Protein AF-A0A7S3PDB0-F1 (afdb_monomer)

Radius of gyration: 19.61 Å; Cα contacts (8 Å, |Δi|>4): 220; chains: 1; bounding box: 36×36×61 Å

InterPro domains:
  IPR055890 Domain of unknown function DUF7467 [PF24269] (1-104)

Secondary structure (DSSP, 8-state):
----PPPS------EEEEE-SPPPSS-EEEEEEETTT-PEEEEESSEE-TT---EEE-TTSPPPSEEEEEEEETTEEEEEEEEE---SS---TT-EETTEE---PPP-----S-------

Mean predicted aligned error: 12.15 Å

Foldseek 3Di:
DDDLPADPQAFDEDFDKDFDADDDADKWFKWKAAPVPRHTFDKVPRIDGPPDDIDTHHPPDDDHQKMWMFIGDVPGTGMITIFGQHGPDDDDANYDGTVDHHPDDDDPPPPDDDDDPDPD

Nearest PDB structures (foldseek):
  3d33-assembly2_B  TM=6.127E-01  e=1.062E+00  Phocaeicola vulgatus ATCC 8482
  8vhk-assembly1_C  TM=4.077E-01  e=1.322E+00  Xenopus laevis
  8rw9-assembly1_F-2  TM=4.514E-01  e=3.361E+00  Bacillus anthracis

pLDDT: mean 75.32, std 15.47, range [34.0, 94.62]

Structure (mmCIF, N/CA/C/O backbone):
data_AF-A0A7S3PDB0-F1
#
_entry.id   AF-A0A7S3PDB0-F1
#
loop_
_atom_site.group_PDB
_atom_site.id
_atom_site.type_symbol
_atom_site.label_atom_id
_atom_site.label_alt_id
_atom_site.label_comp_id
_atom_site.label_asym_id
_atom_site.label_entity_id
_atom_site.label_seq_id
_atom_site.pdbx_PDB_ins_code
_atom_site.Cartn_x
_atom_site.Cartn_y
_atom_site.Cartn_z
_atom_site.occupancy
_atom_site.B_iso_or_equiv
_atom_site.auth_seq_id
_atom_site.auth_comp_id
_atom_site.auth_asym_id
_atom_site.auth_atom_id
_atom_site.pdbx_PDB_model_num
ATOM 1 N N . GLY A 1 1 ? -19.854 -21.155 26.137 1.00 34.00 1 GLY A N 1
ATOM 2 C CA . GLY A 1 1 ? -19.423 -21.662 24.815 1.00 34.00 1 GLY A CA 1
ATOM 3 C C . GLY A 1 1 ? -20.310 -21.087 23.734 1.00 34.00 1 GLY A C 1
ATOM 4 O O . GLY A 1 1 ? -21.286 -21.730 23.371 1.00 34.00 1 GLY A O 1
ATOM 5 N N . GLY A 1 2 ? -20.031 -19.853 23.313 1.00 40.12 2 GLY A N 1
ATOM 6 C CA . GLY A 1 2 ? -20.821 -19.121 22.322 1.00 40.12 2 GLY A CA 1
ATOM 7 C C . GLY A 1 2 ? -20.253 -19.286 20.915 1.00 40.12 2 GLY A C 1
ATOM 8 O O . GLY A 1 2 ? -19.038 -19.324 20.734 1.00 40.12 2 GLY A O 1
ATOM 9 N N . ASP A 1 3 ? -21.147 -19.426 19.940 1.00 40.38 3 ASP A N 1
ATOM 10 C CA . ASP A 1 3 ? -20.846 -19.598 18.521 1.00 40.38 3 ASP A CA 1
ATOM 11 C C . ASP A 1 3 ? -19.946 -18.477 17.966 1.00 40.38 3 ASP A C 1
ATOM 13 O O . ASP A 1 3 ? -20.300 -17.300 18.010 1.00 40.38 3 ASP A O 1
ATOM 17 N N . CYS A 1 4 ? -18.830 -18.848 17.328 1.00 49.47 4 CYS A N 1
ATOM 18 C CA . CYS A 1 4 ? -18.027 -17.961 16.472 1.00 49.47 4 CYS A CA 1
ATOM 19 C C . CYS A 1 4 ? -18.722 -17.705 15.118 1.00 49.47 4 CYS A C 1
ATOM 21 O O . CYS A 1 4 ? -18.121 -17.877 14.054 1.00 49.47 4 CYS A O 1
ATOM 23 N N . SER A 1 5 ? -20.011 -17.365 15.125 1.00 55.47 5 SER A N 1
ATOM 24 C CA . SER A 1 5 ? -20.718 -16.976 13.904 1.00 55.47 5 SER A CA 1
ATOM 25 C C . SER A 1 5 ? -20.146 -15.661 13.369 1.00 55.47 5 SER A C 1
ATOM 27 O O . SER A 1 5 ? -19.896 -14.741 14.145 1.00 55.47 5 SER A O 1
ATOM 29 N N . ALA A 1 6 ? -19.938 -15.572 12.049 1.00 58.19 6 ALA A N 1
ATOM 30 C CA . ALA A 1 6 ? -19.495 -14.339 11.397 1.00 58.19 6 ALA A CA 1
ATOM 31 C C . ALA A 1 6 ? -20.408 -13.174 11.803 1.00 58.19 6 ALA A C 1
ATOM 33 O O . ALA A 1 6 ? -21.636 -13.311 11.760 1.00 58.19 6 ALA A O 1
ATOM 34 N N . SER A 1 7 ? -19.821 -12.050 12.214 1.00 62.22 7 SER A N 1
ATOM 35 C CA . SER A 1 7 ? -20.615 -10.896 12.617 1.00 62.22 7 SER A CA 1
ATOM 36 C C . SER A 1 7 ? -21.367 -10.327 11.408 1.00 62.22 7 SER A C 1
ATOM 38 O O . SER A 1 7 ? -20.915 -10.391 10.263 1.00 62.22 7 SER A O 1
ATOM 40 N N . THR A 1 8 ? -22.534 -9.735 11.654 1.00 67.06 8 THR A N 1
ATOM 41 C CA . THR A 1 8 ? -23.227 -8.913 10.647 1.00 67.06 8 THR A CA 1
ATOM 42 C C . THR A 1 8 ? -22.726 -7.465 10.656 1.00 67.06 8 THR A C 1
ATOM 44 O O . THR A 1 8 ? -23.306 -6.607 9.990 1.00 67.06 8 THR A O 1
ATOM 47 N N . ASN A 1 9 ? -21.688 -7.179 11.448 1.00 62.03 9 ASN A N 1
ATOM 48 C CA . ASN A 1 9 ? -21.106 -5.863 11.656 1.00 62.03 9 ASN A CA 1
ATOM 49 C C . ASN A 1 9 ? -20.072 -5.599 10.556 1.00 62.03 9 ASN A C 1
ATOM 51 O O . ASN A 1 9 ? -18.873 -5.801 10.725 1.00 62.03 9 ASN A O 1
ATOM 55 N N . ASN A 1 10 ? -20.567 -5.239 9.372 1.00 65.38 10 ASN A N 1
ATOM 56 C CA . ASN A 1 10 ? -19.719 -5.022 8.209 1.00 65.38 10 ASN A CA 1
ATOM 57 C C . ASN A 1 10 ? -18.857 -3.766 8.404 1.00 65.38 10 ASN A C 1
ATOM 59 O O . ASN A 1 10 ? -19.382 -2.657 8.439 1.00 65.38 10 ASN A O 1
ATOM 63 N N . GLN A 1 11 ? -17.542 -3.950 8.494 1.00 61.50 11 GLN A N 1
ATOM 64 C CA . GLN A 1 11 ? -16.578 -2.885 8.781 1.00 61.50 11 GLN A CA 1
ATOM 65 C C . GLN A 1 11 ? -16.040 -2.174 7.530 1.00 61.50 11 GLN A C 1
ATOM 67 O O . GLN A 1 11 ? -15.034 -1.481 7.612 1.00 61.50 11 GLN A O 1
ATOM 72 N N . GLY A 1 12 ? -16.667 -2.361 6.364 1.00 56.88 12 GLY A N 1
ATOM 73 C CA . GLY A 1 12 ? -16.123 -1.850 5.107 1.00 56.88 12 GLY A CA 1
ATOM 74 C C . GLY A 1 12 ? -14.855 -2.617 4.734 1.00 56.88 12 GLY A C 1
ATOM 75 O O . GLY A 1 12 ? -13.732 -2.173 4.939 1.00 56.88 12 GLY A O 1
ATOM 76 N N . SER A 1 13 ? -15.020 -3.823 4.199 1.00 58.44 13 SER A N 1
ATOM 77 C CA . SER A 1 13 ? -13.890 -4.594 3.694 1.00 58.44 13 SER A CA 1
ATOM 78 C C . SER A 1 13 ? -13.588 -4.178 2.262 1.00 58.44 13 SER A C 1
ATOM 80 O O . SER A 1 13 ? -14.352 -4.534 1.366 1.00 58.44 13 SER A O 1
ATOM 82 N N . GLU A 1 14 ? -12.459 -3.521 2.012 1.00 67.88 14 GLU A N 1
ATOM 83 C CA . GLU A 1 14 ? -11.814 -3.706 0.715 1.00 67.88 14 GLU A CA 1
ATOM 84 C C . GLU A 1 14 ? -10.339 -3.308 0.738 1.00 67.88 14 GLU A C 1
ATOM 86 O O . GLU A 1 14 ? -9.972 -2.132 0.720 1.00 67.88 14 GLU A O 1
ATOM 91 N N . ALA A 1 15 ? -9.477 -4.324 0.704 1.00 66.38 15 ALA A N 1
ATOM 92 C CA . ALA A 1 15 ? -8.250 -4.179 -0.051 1.00 66.38 15 ALA A CA 1
ATOM 93 C C . ALA A 1 15 ? -8.625 -4.350 -1.534 1.00 66.38 15 ALA A C 1
ATOM 95 O O . ALA A 1 15 ? -8.792 -5.481 -1.991 1.00 66.38 15 ALA A O 1
ATOM 96 N N . THR A 1 16 ? -8.829 -3.258 -2.275 1.00 76.38 16 THR A N 1
ATOM 97 C CA . THR A 1 16 ? -9.036 -3.368 -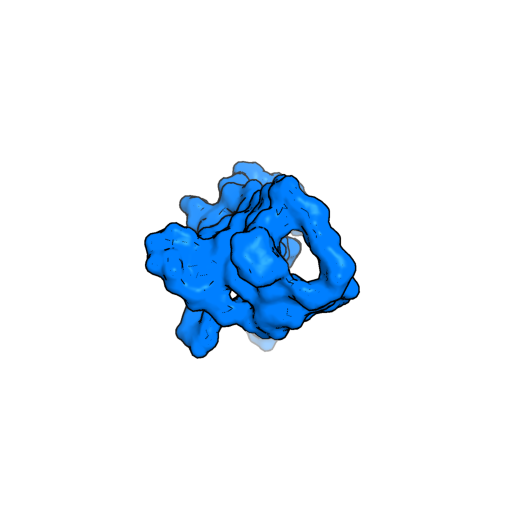3.730 1.00 76.38 16 THR A CA 1
ATOM 98 C C . THR A 1 16 ? -7.702 -3.420 -4.428 1.00 76.38 16 THR A C 1
ATOM 100 O O . THR A 1 16 ? -6.783 -2.679 -4.089 1.00 76.38 16 THR A O 1
ATOM 103 N N . CYS A 1 17 ? -7.612 -4.268 -5.443 1.00 80.31 17 CYS A N 1
ATOM 104 C CA . CYS A 1 17 ? -6.479 -4.300 -6.341 1.00 80.31 17 CYS A CA 1
ATOM 105 C C . CYS A 1 17 ? -6.975 -4.050 -7.762 1.00 80.31 17 CYS A C 1
ATOM 107 O O . CYS A 1 17 ? -7.856 -4.754 -8.253 1.00 80.31 17 CYS A O 1
ATOM 109 N N . SER A 1 18 ? -6.429 -3.023 -8.403 1.00 84.06 18 SER A N 1
ATOM 110 C CA . SER A 1 18 ? -6.680 -2.712 -9.802 1.00 84.06 18 SER A CA 1
ATOM 111 C C . SER A 1 18 ? -5.392 -2.910 -10.584 1.00 84.06 18 SER A C 1
ATOM 113 O O . SER A 1 18 ? -4.449 -2.120 -10.467 1.00 84.06 18 SER A O 1
ATOM 115 N N . ASP A 1 19 ? -5.388 -3.944 -11.416 1.00 82.00 19 ASP A N 1
ATOM 116 C CA . ASP A 1 19 ? -4.329 -4.188 -12.386 1.00 82.00 19 ASP A CA 1
ATOM 117 C C . ASP A 1 19 ? -4.511 -3.268 -13.595 1.00 82.00 19 ASP A C 1
ATOM 119 O O . ASP A 1 19 ? -5.613 -3.115 -14.125 1.00 82.00 19 ASP A O 1
ATOM 123 N N . GLY A 1 20 ? -3.425 -2.630 -14.025 1.00 73.56 20 GLY A N 1
ATOM 124 C CA . GLY A 1 20 ? -3.393 -1.807 -15.230 1.00 73.56 20 GLY A CA 1
ATOM 125 C C . GLY A 1 20 ? -2.716 -2.531 -16.390 1.00 73.56 20 GLY A C 1
ATOM 126 O O . GLY A 1 20 ? -3.344 -2.863 -17.392 1.00 73.56 20 GLY A O 1
ATOM 127 N N . ILE A 1 21 ? -1.406 -2.748 -16.260 1.00 79.94 21 ILE A N 1
ATOM 128 C CA . ILE A 1 21 ? -0.526 -3.314 -17.294 1.00 79.94 21 ILE A CA 1
ATOM 129 C C . ILE A 1 21 ? 0.338 -4.389 -16.627 1.00 79.94 21 ILE A C 1
ATOM 131 O O . ILE A 1 21 ? 0.761 -4.166 -15.490 1.00 79.94 21 ILE A O 1
ATOM 135 N N . PRO A 1 22 ? 0.662 -5.509 -17.307 1.00 80.38 22 PRO A N 1
ATOM 136 C CA . PRO A 1 22 ? 1.535 -6.538 -16.752 1.00 80.38 22 PRO A CA 1
ATOM 137 C C . PRO A 1 22 ? 2.808 -5.958 -16.131 1.00 80.38 22 PRO A C 1
ATOM 139 O O . PRO A 1 22 ? 3.440 -5.072 -16.714 1.00 80.38 22 PRO A O 1
ATOM 142 N N . ILE A 1 23 ? 3.157 -6.449 -14.943 1.00 77.75 23 ILE A N 1
ATOM 143 C CA . ILE A 1 23 ? 4.398 -6.091 -14.256 1.00 77.75 23 ILE A CA 1
ATOM 144 C C . ILE A 1 23 ? 5.567 -6.673 -15.072 1.00 77.75 23 ILE A C 1
ATOM 146 O O . ILE A 1 23 ? 5.531 -7.864 -15.387 1.00 77.75 23 ILE A O 1
ATOM 150 N N . PRO A 1 24 ? 6.562 -5.860 -15.472 1.00 78.31 24 PRO A N 1
ATOM 151 C CA . PRO A 1 24 ? 7.713 -6.342 -16.223 1.00 78.31 24 PRO A CA 1
ATOM 152 C C . PRO A 1 24 ? 8.595 -7.240 -15.353 1.00 78.31 24 PRO A C 1
ATOM 154 O O . PRO A 1 24 ? 8.620 -7.099 -14.131 1.00 78.31 24 PRO A O 1
ATOM 157 N N . ASP A 1 25 ? 9.373 -8.111 -15.991 1.00 78.56 25 ASP A N 1
ATOM 158 C CA . ASP A 1 25 ? 10.414 -8.864 -15.297 1.00 78.56 25 ASP A CA 1
ATOM 159 C C . ASP A 1 25 ? 11.469 -7.892 -14.740 1.00 78.56 25 ASP A C 1
ATOM 161 O O . ASP A 1 25 ? 12.056 -7.102 -15.487 1.00 78.56 25 ASP A O 1
ATOM 165 N N . GLY A 1 26 ? 11.711 -7.946 -13.429 1.00 83.25 26 GLY A N 1
ATOM 166 C CA . GLY A 1 26 ? 12.707 -7.125 -12.739 1.00 83.25 26 GLY A CA 1
ATOM 167 C C . GLY A 1 26 ? 12.160 -6.387 -11.519 1.00 83.25 26 GLY A C 1
ATOM 168 O O . GLY A 1 26 ? 11.107 -6.724 -10.978 1.00 83.25 26 GLY A O 1
ATOM 169 N N . GLU A 1 27 ? 12.916 -5.384 -11.079 1.00 90.25 27 GLU A N 1
ATOM 170 C CA . GLU A 1 27 ? 12.581 -4.574 -9.912 1.00 90.25 27 GLU A CA 1
ATOM 171 C C . GLU A 1 27 ? 11.500 -3.532 -10.229 1.00 90.25 27 GLU A C 1
ATOM 173 O O . GLU A 1 27 ? 11.544 -2.823 -11.240 1.00 90.25 27 GLU A O 1
ATOM 178 N N . VAL A 1 28 ? 10.552 -3.396 -9.307 1.00 91.81 28 VAL A N 1
ATOM 179 C CA . VAL A 1 28 ? 9.515 -2.364 -9.311 1.00 91.81 28 VAL A CA 1
ATOM 180 C C . VAL A 1 28 ? 9.562 -1.561 -8.025 1.00 91.81 28 VAL A C 1
ATOM 182 O O . VAL A 1 28 ? 9.948 -2.054 -6.969 1.00 91.81 28 VAL A O 1
ATOM 185 N N . THR A 1 29 ? 9.144 -0.304 -8.106 1.00 94.62 29 THR A N 1
ATOM 186 C CA . THR A 1 29 ? 9.027 0.573 -6.945 1.00 94.62 29 THR A CA 1
ATOM 187 C C . THR A 1 29 ? 7.611 0.516 -6.391 1.00 94.62 29 THR A C 1
ATOM 189 O O . THR A 1 29 ? 6.645 0.708 -7.133 1.00 94.62 29 THR A O 1
ATOM 192 N N . VAL A 1 30 ? 7.496 0.324 -5.082 1.00 93.94 30 VAL A N 1
ATOM 193 C CA . VAL A 1 30 ? 6.255 0.464 -4.326 1.00 93.94 30 VAL A CA 1
ATOM 194 C C . VAL A 1 30 ? 6.213 1.851 -3.700 1.00 93.94 30 VAL A C 1
ATOM 196 O O . VAL A 1 30 ? 7.178 2.314 -3.097 1.00 93.94 30 VAL A O 1
ATOM 199 N N . MET A 1 31 ? 5.082 2.532 -3.848 1.00 94.19 31 MET A N 1
ATOM 200 C CA . MET A 1 31 ? 4.840 3.826 -3.222 1.00 94.19 31 MET A CA 1
ATOM 201 C C . MET A 1 31 ? 3.437 3.846 -2.635 1.00 94.19 31 MET A C 1
ATOM 203 O O . MET A 1 31 ? 2.464 3.728 -3.378 1.00 94.19 31 MET A O 1
ATOM 207 N N . CYS A 1 32 ? 3.345 4.010 -1.319 1.00 93.56 32 CYS A N 1
ATOM 208 C CA . CYS A 1 32 ? 2.083 4.114 -0.599 1.00 93.56 32 CYS A CA 1
ATOM 209 C C . CYS A 1 32 ? 1.873 5.538 -0.091 1.00 93.56 32 CYS A C 1
ATOM 211 O O . CYS A 1 32 ? 2.828 6.205 0.306 1.00 93.56 32 CYS A O 1
ATOM 213 N N . LEU A 1 33 ? 0.629 6.003 -0.098 1.00 93.62 33 LEU A N 1
ATOM 214 C CA . LEU A 1 33 ? 0.246 7.314 0.413 1.00 93.62 33 LEU A CA 1
ATOM 215 C C . LEU A 1 33 ? -1.078 7.244 1.170 1.00 93.62 33 LEU A C 1
ATOM 217 O O . LEU A 1 33 ? -1.931 6.400 0.886 1.00 93.62 33 LEU A O 1
ATOM 221 N N . ASP A 1 34 ? -1.240 8.147 2.130 1.00 91.19 34 ASP A N 1
ATOM 222 C CA . ASP A 1 34 ? -2.525 8.410 2.769 1.00 91.19 34 ASP A CA 1
ATOM 223 C C . ASP A 1 34 ? -3.462 9.078 1.759 1.00 91.19 34 ASP A C 1
ATOM 225 O O . ASP A 1 34 ? -3.153 10.142 1.224 1.00 91.19 34 ASP A O 1
ATOM 229 N N . THR A 1 35 ? -4.618 8.475 1.500 1.00 88.69 35 THR A N 1
ATOM 230 C CA . THR A 1 35 ? -5.588 9.025 0.542 1.00 88.69 35 THR A CA 1
ATOM 231 C C . THR A 1 35 ? -6.185 10.364 0.980 1.00 88.69 35 THR A C 1
ATOM 233 O O . THR A 1 35 ? -6.598 11.139 0.119 1.00 88.69 35 THR A O 1
ATOM 236 N N . ALA A 1 36 ? -6.216 10.663 2.285 1.00 86.88 36 ALA A N 1
ATOM 237 C CA . ALA A 1 36 ? -6.772 11.909 2.805 1.00 86.88 36 ALA A CA 1
ATOM 238 C C . ALA A 1 36 ? -5.777 13.073 2.705 1.00 86.88 36 ALA A C 1
ATOM 240 O O . ALA A 1 36 ? -6.123 14.145 2.208 1.00 86.88 36 ALA A O 1
ATOM 241 N N . SER A 1 37 ? -4.542 12.874 3.177 1.00 88.31 37 SER A N 1
ATOM 242 C CA . SER A 1 37 ? -3.515 13.927 3.198 1.00 88.31 37 SER A CA 1
ATOM 243 C C . SER A 1 37 ? -2.601 13.953 1.970 1.00 88.31 37 SER A C 1
ATOM 245 O O . SER A 1 37 ? -1.885 14.934 1.771 1.00 88.31 37 SER A O 1
ATOM 247 N N . LEU A 1 38 ? -2.616 12.901 1.145 1.00 89.25 38 LEU A N 1
ATOM 248 C CA . LEU A 1 38 ? -1.694 12.680 0.023 1.00 89.25 38 LEU A CA 1
ATOM 249 C C . LEU A 1 38 ? -0.211 12.656 0.430 1.00 89.25 38 LEU A C 1
ATOM 251 O O . LEU A 1 38 ? 0.675 12.894 -0.392 1.00 89.25 38 LEU A O 1
ATOM 255 N N . VAL A 1 39 ? 0.066 12.363 1.702 1.00 90.25 39 VAL A N 1
ATOM 256 C CA . VAL A 1 39 ? 1.423 12.227 2.236 1.00 90.25 39 VAL A CA 1
ATOM 257 C C . VAL A 1 39 ? 1.909 10.794 2.040 1.00 90.25 39 VAL A C 1
ATOM 259 O O . VAL A 1 39 ? 1.167 9.837 2.268 1.00 90.25 39 VAL A O 1
ATOM 262 N N . ASN A 1 40 ? 3.169 10.646 1.626 1.00 90.94 40 ASN A N 1
ATOM 263 C CA . ASN A 1 40 ? 3.798 9.338 1.463 1.00 90.94 40 ASN A CA 1
ATOM 264 C C . ASN A 1 40 ? 3.916 8.610 2.806 1.00 90.94 40 ASN A C 1
ATOM 266 O O . ASN A 1 40 ? 4.356 9.184 3.801 1.00 90.94 40 ASN A O 1
ATOM 270 N N . ILE A 1 41 ? 3.592 7.323 2.782 1.00 91.94 41 ILE A N 1
ATOM 271 C CA . ILE A 1 41 ? 3.795 6.382 3.879 1.00 91.94 41 ILE A CA 1
ATOM 272 C C . ILE A 1 41 ? 5.069 5.595 3.584 1.00 91.94 41 ILE A C 1
ATOM 274 O O . ILE A 1 41 ? 5.366 5.272 2.429 1.00 91.94 41 ILE A O 1
ATOM 278 N N . GLU A 1 42 ? 5.843 5.302 4.622 1.00 92.25 42 GLU A N 1
ATOM 279 C CA . GLU A 1 42 ? 7.099 4.585 4.457 1.00 92.25 42 GLU A CA 1
ATOM 280 C C . GLU A 1 42 ? 6.839 3.155 3.973 1.00 92.25 42 GLU A C 1
ATOM 282 O O . GLU A 1 42 ? 5.941 2.459 4.451 1.00 92.25 42 GLU A O 1
ATOM 287 N N . THR A 1 43 ? 7.645 2.722 3.005 1.00 92.75 43 THR A N 1
ATOM 288 C CA . THR A 1 43 ? 7.629 1.362 2.461 1.00 92.75 43 THR A CA 1
ATOM 289 C C . THR A 1 43 ? 9.035 0.792 2.518 1.00 92.75 43 THR A C 1
ATOM 291 O O . THR A 1 43 ? 9.979 1.426 2.044 1.00 92.75 43 THR A O 1
ATOM 294 N N . THR A 1 44 ? 9.191 -0.384 3.130 1.00 92.69 44 THR A N 1
ATOM 295 C CA . THR A 1 44 ? 10.504 -1.017 3.314 1.00 92.69 44 THR A CA 1
ATOM 296 C C . THR A 1 44 ? 10.466 -2.508 2.955 1.00 92.69 44 THR A C 1
ATOM 298 O O . THR A 1 44 ? 9.746 -3.257 3.617 1.00 92.69 44 THR A O 1
ATOM 301 N N . PRO A 1 45 ? 11.261 -2.961 1.967 1.00 93.62 45 PRO A N 1
ATOM 302 C CA . PRO A 1 45 ? 11.955 -2.138 0.972 1.00 93.62 45 PRO A CA 1
ATOM 303 C C . PRO A 1 45 ? 10.957 -1.444 0.024 1.00 93.62 45 PRO A C 1
ATOM 305 O O . PRO A 1 45 ? 9.880 -1.965 -0.251 1.00 93.62 45 PRO A O 1
ATOM 308 N N . SER A 1 46 ? 11.312 -0.264 -0.490 1.00 93.38 46 SER A N 1
ATOM 309 C CA . SER A 1 46 ? 10.495 0.460 -1.480 1.00 93.38 46 SER A C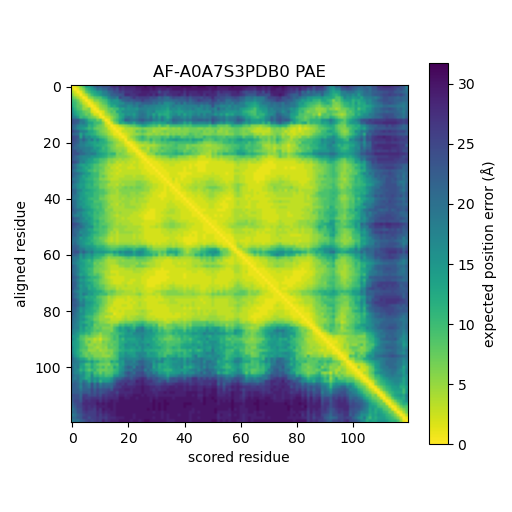A 1
ATOM 310 C C . SER A 1 46 ? 10.712 -0.027 -2.914 1.00 93.38 46 SER A C 1
ATOM 312 O O . SER A 1 46 ? 9.972 0.364 -3.813 1.00 93.38 46 SER A O 1
ATOM 314 N N . THR A 1 47 ? 11.697 -0.897 -3.133 1.00 94.25 47 THR A N 1
ATOM 315 C CA . THR A 1 47 ? 11.942 -1.589 -4.400 1.00 94.25 47 THR A CA 1
ATOM 316 C C . THR A 1 47 ? 11.878 -3.088 -4.150 1.00 94.25 47 THR A C 1
ATOM 318 O O . THR A 1 47 ? 12.528 -3.580 -3.230 1.00 94.25 47 THR A O 1
ATOM 321 N N . VAL A 1 48 ? 11.083 -3.793 -4.948 1.00 91.62 48 VAL A N 1
ATOM 322 C CA . VAL A 1 48 ? 10.807 -5.227 -4.801 1.00 91.62 48 VAL A CA 1
ATOM 323 C C . VAL A 1 48 ? 10.833 -5.920 -6.155 1.00 91.62 48 VAL A C 1
ATOM 325 O O . VAL A 1 48 ? 10.533 -5.309 -7.180 1.00 91.62 48 VAL A O 1
ATOM 328 N N . SER A 1 49 ? 11.161 -7.204 -6.153 1.00 89.31 49 SER A N 1
ATOM 329 C CA . SER A 1 49 ? 11.015 -8.115 -7.285 1.00 89.31 49 SER A CA 1
ATOM 330 C C . SER A 1 49 ? 9.872 -9.103 -7.051 1.00 89.31 49 SER A C 1
ATOM 332 O O . SER A 1 49 ? 9.262 -9.168 -5.982 1.00 89.31 49 SER A O 1
ATOM 334 N N . GLN A 1 50 ? 9.561 -9.902 -8.070 1.00 84.31 50 GLN A N 1
ATOM 335 C CA . GLN A 1 50 ? 8.580 -10.973 -7.936 1.00 84.31 50 GLN A CA 1
ATOM 336 C C . GLN A 1 50 ? 8.967 -11.937 -6.800 1.00 84.31 50 GLN A C 1
ATOM 338 O O . GLN A 1 50 ? 10.054 -12.507 -6.803 1.00 84.31 50 GLN A O 1
ATOM 343 N N . GLY A 1 51 ? 8.043 -12.148 -5.859 1.00 84.38 51 GLY A N 1
ATOM 344 C CA . GLY A 1 51 ? 8.236 -13.022 -4.697 1.00 84.38 51 GLY A CA 1
ATOM 345 C C . GLY A 1 51 ? 8.773 -12.318 -3.449 1.00 84.38 51 GLY A C 1
ATOM 346 O O . GLY A 1 51 ? 8.727 -12.911 -2.371 1.00 84.38 51 GLY A O 1
ATOM 347 N N . ASP A 1 52 ? 9.212 -11.064 -3.566 1.00 87.38 52 ASP A N 1
ATOM 348 C CA . ASP A 1 52 ? 9.629 -10.270 -2.414 1.00 87.38 52 ASP A CA 1
ATOM 349 C C . ASP A 1 52 ? 8.427 -9.801 -1.584 1.00 87.38 52 ASP A C 1
ATOM 351 O O . ASP A 1 52 ? 7.281 -9.752 -2.038 1.00 87.38 52 ASP A O 1
ATOM 355 N N . GLN A 1 53 ? 8.716 -9.419 -0.342 1.00 88.50 53 GLN A N 1
ATOM 356 C CA . GLN A 1 53 ? 7.764 -8.807 0.576 1.00 88.50 53 GLN A CA 1
ATOM 357 C C . GLN A 1 53 ? 8.210 -7.381 0.896 1.00 88.50 53 GLN A C 1
ATOM 359 O O . GLN A 1 53 ? 9.405 -7.110 1.012 1.00 88.50 53 GLN A O 1
ATOM 364 N N . PHE A 1 54 ? 7.246 -6.484 1.089 1.00 89.38 54 PHE A N 1
ATOM 365 C CA . PHE A 1 54 ? 7.481 -5.141 1.610 1.00 89.38 54 PHE A CA 1
ATOM 366 C C . PHE A 1 54 ? 6.535 -4.848 2.767 1.00 89.38 54 PHE A C 1
ATOM 368 O O . PHE A 1 54 ? 5.438 -5.399 2.858 1.00 89.38 54 PHE A O 1
ATOM 375 N N . VAL A 1 55 ? 6.971 -3.956 3.648 1.00 89.12 55 VAL A N 1
ATOM 376 C CA . VAL A 1 55 ? 6.205 -3.487 4.799 1.00 89.12 55 VAL A CA 1
ATOM 377 C C . VAL A 1 55 ? 5.805 -2.041 4.566 1.00 89.12 55 VAL A C 1
ATOM 379 O O . VAL A 1 55 ? 6.642 -1.223 4.192 1.00 89.12 55 VAL A O 1
ATOM 382 N N . VAL A 1 56 ? 4.534 -1.732 4.814 1.00 88.75 56 VAL A N 1
ATOM 383 C CA . VAL A 1 56 ? 4.020 -0.361 4.887 1.00 88.75 56 VAL A CA 1
ATOM 384 C C . VAL A 1 56 ? 3.984 0.043 6.356 1.00 88.75 56 VAL A C 1
ATOM 386 O O . VAL A 1 56 ? 3.321 -0.615 7.157 1.00 88.75 56 VAL A O 1
ATOM 389 N N . SER A 1 57 ? 4.696 1.104 6.724 1.00 88.88 57 SER A N 1
ATOM 390 C CA . SER A 1 57 ? 4.803 1.558 8.114 1.00 88.88 57 SER A CA 1
ATOM 391 C C . SER A 1 57 ? 4.706 3.075 8.238 1.00 88.88 57 SER A C 1
ATOM 393 O O . SER A 1 57 ? 5.042 3.816 7.320 1.00 88.88 57 SER A O 1
ATOM 395 N N . ASN A 1 58 ? 4.264 3.546 9.404 1.00 84.75 58 ASN A N 1
ATOM 396 C CA . ASN A 1 58 ? 4.250 4.962 9.761 1.00 84.75 58 ASN A CA 1
ATOM 397 C C . ASN A 1 58 ? 5.129 5.158 11.005 1.00 84.75 58 ASN A C 1
ATOM 399 O O . ASN A 1 58 ? 4.800 4.652 12.077 1.00 84.75 58 ASN A O 1
ATOM 403 N N . SER A 1 59 ? 6.263 5.847 10.863 1.00 74.62 59 SER A N 1
ATOM 404 C CA . SER A 1 59 ? 7.390 5.897 11.816 1.00 74.62 59 SER A CA 1
ATOM 405 C C . SER A 1 59 ? 7.133 6.653 13.134 1.00 74.62 59 SER A C 1
ATOM 407 O O . SER A 1 59 ? 8.065 7.094 13.805 1.00 74.62 59 SER A O 1
ATOM 409 N N . GLY A 1 60 ? 5.877 6.770 13.567 1.00 65.25 60 GLY A N 1
ATOM 410 C CA . GLY A 1 60 ? 5.535 7.408 14.840 1.00 65.25 60 GLY A CA 1
ATOM 411 C C . GLY A 1 60 ? 4.052 7.434 15.197 1.00 65.25 60 GLY A C 1
ATOM 412 O O . GLY A 1 60 ? 3.668 8.191 16.086 1.00 65.25 60 GLY A O 1
ATOM 413 N N . GLY A 1 61 ? 3.202 6.655 14.525 1.00 74.75 61 GLY A N 1
ATOM 414 C CA . GLY A 1 61 ? 1.765 6.698 14.781 1.00 74.75 61 GLY A CA 1
ATOM 415 C C . GLY A 1 61 ? 0.978 5.604 14.076 1.00 74.75 61 GLY A C 1
ATOM 416 O O . GLY A 1 61 ? 1.540 4.738 13.408 1.00 74.75 61 GLY A O 1
ATOM 417 N N . SER A 1 62 ? -0.343 5.654 14.234 1.00 82.00 62 SER A N 1
ATOM 418 C CA . SER A 1 62 ? -1.260 4.739 13.557 1.00 82.00 62 SER A CA 1
ATOM 419 C C . SER A 1 62 ? -1.170 4.886 12.037 1.00 82.00 62 SER A C 1
ATOM 421 O O . SER A 1 62 ? -0.887 5.967 11.507 1.00 82.00 62 SER A O 1
ATOM 423 N N . LEU A 1 63 ? -1.436 3.792 11.324 1.00 82.94 63 LEU A N 1
ATOM 424 C CA . LEU A 1 63 ? -1.695 3.860 9.890 1.00 82.94 63 LEU A CA 1
ATOM 425 C C . LEU A 1 63 ? -2.941 4.729 9.635 1.00 82.94 63 LEU A C 1
ATOM 427 O O . LEU A 1 63 ? -3.862 4.729 10.457 1.00 82.94 63 LEU A O 1
ATOM 431 N N . PRO A 1 64 ? -2.974 5.494 8.533 1.00 86.25 64 PRO A N 1
ATOM 432 C CA . PRO A 1 64 ? -4.138 6.290 8.183 1.00 86.25 64 PRO A CA 1
ATOM 433 C C . PRO A 1 64 ? -5.286 5.382 7.753 1.00 86.25 64 PRO A C 1
ATOM 435 O O . PRO A 1 64 ? -5.058 4.294 7.236 1.00 86.25 64 PRO A O 1
ATOM 438 N N . ASN A 1 65 ? -6.508 5.887 7.892 1.00 84.25 65 ASN A N 1
ATO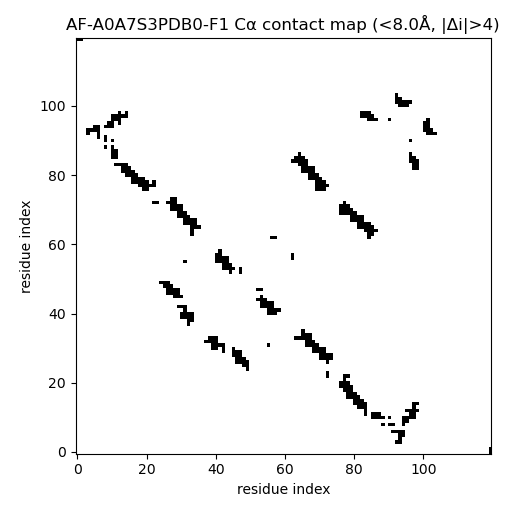M 439 C CA . ASN A 1 65 ? -7.756 5.187 7.589 1.00 84.25 65 ASN A CA 1
ATOM 440 C C . ASN A 1 65 ? -7.791 4.518 6.210 1.00 84.25 65 ASN A C 1
ATOM 442 O O . ASN A 1 65 ? -8.383 3.457 6.066 1.00 84.25 65 ASN A O 1
ATOM 446 N N . LYS A 1 66 ? -7.177 5.118 5.188 1.00 86.62 66 LYS A N 1
ATOM 447 C CA . LYS A 1 66 ? -7.190 4.558 3.838 1.00 86.62 66 LYS A CA 1
ATOM 448 C C . LYS A 1 66 ? -5.889 4.873 3.119 1.00 86.62 66 LYS A C 1
ATOM 450 O O . LYS A 1 66 ? -5.527 6.038 2.933 1.00 86.62 66 LYS A O 1
ATOM 455 N N . ILE A 1 67 ? -5.203 3.818 2.706 1.00 89.50 67 ILE A N 1
ATOM 456 C CA . ILE A 1 67 ? -3.892 3.852 2.066 1.0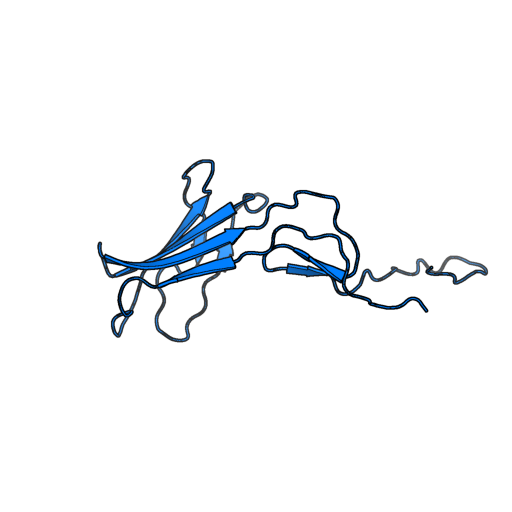0 89.50 67 ILE A CA 1
ATOM 457 C C . ILE A 1 67 ? -4.070 3.483 0.601 1.00 89.50 67 ILE A C 1
ATOM 459 O O . ILE A 1 67 ? -4.785 2.540 0.283 1.00 89.50 67 ILE A O 1
ATOM 463 N N . ILE A 1 68 ? -3.388 4.177 -0.300 1.00 90.94 68 ILE A N 1
ATOM 464 C CA . ILE A 1 68 ? -3.260 3.745 -1.692 1.00 90.94 68 ILE A CA 1
ATOM 465 C C . ILE A 1 68 ? -1.793 3.480 -1.996 1.00 90.94 68 ILE A C 1
ATOM 467 O O . ILE A 1 68 ? -0.943 4.359 -1.882 1.00 90.94 68 ILE A O 1
ATOM 471 N N . CYS A 1 69 ? -1.506 2.239 -2.357 1.00 91.88 69 CYS A N 1
ATOM 472 C CA . CYS A 1 69 ? -0.209 1.763 -2.788 1.00 91.88 69 CYS A CA 1
ATOM 473 C C . CYS A 1 69 ? -0.201 1.611 -4.304 1.00 91.88 69 CYS A C 1
ATOM 475 O O . CYS A 1 69 ? -1.130 1.075 -4.900 1.00 91.88 69 CYS A O 1
ATOM 477 N N . THR A 1 70 ? 0.870 2.065 -4.934 1.00 92.44 70 THR A N 1
ATOM 478 C CA . THR A 1 70 ? 1.103 1.907 -6.367 1.00 92.44 70 THR A CA 1
ATOM 479 C C . THR A 1 70 ? 2.382 1.122 -6.580 1.00 92.44 70 THR A C 1
ATOM 481 O O . THR A 1 70 ? 3.406 1.415 -5.961 1.00 92.44 70 THR A O 1
ATOM 484 N N . ILE A 1 71 ? 2.317 0.130 -7.462 1.00 90.44 71 ILE A N 1
ATOM 485 C CA . ILE A 1 71 ? 3.479 -0.599 -7.961 1.00 90.44 71 ILE A CA 1
ATOM 486 C C . ILE A 1 71 ? 3.796 -0.040 -9.341 1.00 90.44 71 ILE A C 1
ATOM 488 O O . ILE A 1 71 ? 2.944 -0.047 -10.237 1.00 90.44 71 ILE A O 1
ATOM 492 N N . ARG A 1 72 ? 5.012 0.476 -9.513 1.00 90.88 72 ARG A N 1
ATOM 493 C CA . ARG A 1 72 ? 5.425 1.171 -10.734 1.00 90.88 72 ARG A CA 1
ATOM 494 C C . ARG A 1 72 ? 6.810 0.761 -11.214 1.00 90.88 72 ARG A C 1
ATOM 496 O O . ARG A 1 72 ? 7.696 0.476 -10.414 1.00 90.88 72 ARG A O 1
ATOM 503 N N . SER A 1 73 ? 7.008 0.825 -12.525 1.00 90.12 73 SER A N 1
ATOM 504 C CA . SER A 1 73 ? 8.323 0.757 -13.161 1.00 90.12 73 SER A CA 1
ATOM 505 C C . SER A 1 73 ? 8.587 2.094 -13.852 1.00 90.12 73 SER A C 1
ATOM 507 O O . SER A 1 73 ? 7.913 2.467 -14.817 1.00 90.12 73 SER A O 1
ATOM 509 N N . GLY A 1 74 ? 9.508 2.886 -13.298 1.00 87.06 74 GLY A N 1
ATOM 510 C CA . GLY A 1 74 ? 9.713 4.272 -13.720 1.00 87.06 74 GLY A CA 1
ATOM 511 C C . GLY A 1 74 ? 8.443 5.118 -13.552 1.00 87.06 74 GLY A C 1
ATOM 512 O O . GLY A 1 74 ? 7.956 5.306 -12.437 1.00 87.06 74 GLY A O 1
ATOM 513 N N . ALA A 1 75 ? 7.912 5.639 -14.661 1.00 87.00 75 ALA A N 1
ATOM 514 C CA . ALA A 1 75 ? 6.686 6.444 -14.682 1.00 87.00 75 ALA A CA 1
ATOM 515 C C . ALA A 1 75 ? 5.401 5.617 -14.897 1.00 87.00 75 ALA A C 1
ATOM 517 O O . ALA A 1 75 ? 4.303 6.161 -14.789 1.00 87.00 75 ALA A O 1
ATOM 518 N N . THR A 1 76 ? 5.520 4.325 -15.208 1.00 88.50 76 THR A N 1
ATOM 519 C CA . THR A 1 76 ? 4.378 3.460 -15.526 1.00 88.50 76 THR A CA 1
ATOM 520 C C . THR A 1 76 ? 3.838 2.808 -14.261 1.00 88.50 76 THR A C 1
ATOM 522 O O . THR A 1 76 ? 4.569 2.093 -13.580 1.00 88.50 76 THR A O 1
ATOM 525 N N . VAL A 1 77 ? 2.556 3.022 -13.960 1.00 89.19 77 VAL A N 1
ATOM 526 C CA . VAL A 1 77 ? 1.845 2.320 -12.880 1.00 89.19 77 VAL A CA 1
ATOM 527 C C . VAL A 1 77 ? 1.293 1.005 -13.423 1.00 89.19 77 VAL A C 1
ATOM 529 O O . VAL A 1 77 ? 0.557 1.000 -14.408 1.00 89.19 77 VAL A O 1
ATOM 532 N N . HIS A 1 78 ? 1.650 -0.100 -12.777 1.00 85.44 78 HIS A N 1
ATOM 533 C CA . HIS A 1 78 ? 1.231 -1.448 -13.165 1.00 85.44 78 HIS A CA 1
ATOM 534 C C . HIS A 1 78 ? 0.065 -1.945 -12.326 1.00 85.44 78 HIS A C 1
ATOM 536 O O . HIS A 1 78 ? -0.848 -2.576 -12.854 1.00 85.44 78 HIS A O 1
ATOM 542 N N . GLN A 1 79 ? 0.084 -1.623 -11.036 1.00 87.00 79 GLN A N 1
ATOM 543 C CA . GLN A 1 79 ? -0.925 -2.061 -10.090 1.00 87.00 79 GLN A CA 1
ATOM 544 C C . GLN A 1 79 ? -1.184 -0.960 -9.071 1.00 87.00 79 GLN A C 1
ATOM 546 O O . GLN A 1 79 ? -0.262 -0.267 -8.631 1.00 87.00 79 GLN A O 1
ATOM 551 N N . THR A 1 80 ? -2.450 -0.798 -8.714 1.00 88.25 80 THR A N 1
ATOM 552 C CA . THR A 1 80 ? -2.883 0.080 -7.632 1.00 88.25 80 THR A CA 1
ATOM 553 C C . THR A 1 80 ? -3.645 -0.752 -6.619 1.00 88.25 80 THR A C 1
ATOM 555 O O . THR A 1 80 ? -4.628 -1.397 -6.971 1.00 88.25 80 THR A O 1
ATOM 558 N N . THR A 1 81 ? -3.203 -0.715 -5.370 1.00 86.69 81 THR A N 1
ATOM 559 C CA . THR A 1 81 ? -3.846 -1.390 -4.249 1.00 86.69 81 THR A CA 1
ATOM 560 C C . THR A 1 81 ? -4.349 -0.340 -3.276 1.00 86.69 81 THR A C 1
ATOM 562 O O . THR A 1 81 ? -3.557 0.443 -2.758 1.00 86.69 81 THR A O 1
ATOM 565 N N . VAL A 1 82 ? -5.649 -0.304 -3.012 1.00 85.69 82 VAL A N 1
ATOM 566 C CA . VAL A 1 82 ? -6.214 0.525 -1.943 1.00 85.69 82 VAL A CA 1
ATOM 567 C C . VAL A 1 82 ? -6.421 -0.369 -0.740 1.00 85.69 82 VAL A C 1
ATOM 569 O O . VAL A 1 82 ? -7.094 -1.380 -0.865 1.00 85.69 82 VAL A O 1
ATOM 572 N N . ILE A 1 83 ? -5.849 -0.005 0.400 1.00 83.38 83 ILE A N 1
ATOM 573 C CA . ILE A 1 83 ? -6.009 -0.691 1.678 1.00 83.38 83 ILE A CA 1
ATOM 574 C C . ILE A 1 83 ? -6.873 0.210 2.553 1.00 83.38 83 ILE A C 1
ATOM 576 O O . ILE A 1 83 ? -6.423 1.268 2.998 1.00 83.38 83 ILE A O 1
ATOM 580 N N . ASP A 1 84 ? -8.117 -0.196 2.772 1.00 81.25 84 ASP A N 1
ATOM 581 C CA . ASP A 1 84 ? -8.991 0.451 3.742 1.00 81.25 84 ASP A CA 1
ATOM 582 C C . ASP A 1 84 ? -8.778 -0.175 5.125 1.00 81.25 84 ASP A C 1
ATOM 584 O O . ASP A 1 84 ? -8.895 -1.387 5.294 1.00 81.25 84 ASP A O 1
ATOM 588 N N . VAL A 1 85 ? -8.403 0.649 6.097 1.00 74.56 85 VAL A N 1
ATOM 589 C CA . VAL A 1 85 ? -8.265 0.292 7.515 1.00 74.56 85 VAL A CA 1
ATOM 590 C C . VAL A 1 85 ? -9.151 1.200 8.371 1.00 74.56 85 VAL A C 1
ATOM 592 O O . VAL A 1 85 ? -8.844 1.447 9.534 1.00 74.56 85 VAL A O 1
ATOM 595 N N . SER A 1 86 ? -10.213 1.773 7.799 1.00 72.75 86 SER A N 1
ATOM 596 C CA . SER A 1 86 ? -11.132 2.657 8.510 1.00 72.75 86 SER A CA 1
ATOM 597 C C . SER A 1 86 ? -12.279 1.862 9.118 1.00 72.75 86 SER A C 1
ATOM 599 O O . SER A 1 86 ? -12.973 1.128 8.424 1.00 72.75 86 SER A O 1
ATOM 601 N N . ALA A 1 87 ? -12.433 1.927 10.445 1.00 67.12 87 ALA A N 1
ATOM 602 C CA . ALA A 1 87 ? -13.555 1.279 11.122 1.00 67.12 87 ALA A CA 1
ATOM 603 C C . ALA A 1 87 ? -14.690 2.294 11.157 1.00 67.12 87 ALA A C 1
ATOM 605 O O . ALA A 1 87 ? -14.570 3.327 11.820 1.00 67.12 87 ALA A O 1
ATOM 606 N N . GLU A 1 88 ? -15.774 2.036 10.432 1.00 66.12 88 GLU A N 1
ATOM 607 C CA . GLU A 1 88 ? -16.944 2.922 10.462 1.00 66.12 88 GLU A CA 1
ATOM 608 C C . GLU A 1 88 ? -17.757 2.748 11.756 1.00 66.12 88 GLU A C 1
ATOM 610 O O . GLU A 1 88 ? -18.489 3.651 12.165 1.00 66.12 88 GLU A O 1
ATOM 615 N N . VAL A 1 89 ? -17.610 1.600 12.425 1.00 70.75 89 VAL A N 1
ATOM 616 C CA . VAL A 1 89 ? -18.364 1.203 13.620 1.00 70.75 89 VAL A CA 1
ATOM 617 C C . VAL A 1 89 ? -17.468 0.436 14.601 1.00 70.75 89 VAL A C 1
ATOM 619 O O . VAL A 1 89 ? -16.406 -0.063 14.239 1.00 70.75 89 VAL A O 1
ATOM 622 N N . SER A 1 90 ? -17.857 0.347 15.877 1.00 74.50 90 SER A N 1
ATOM 623 C CA . SER A 1 90 ? -17.067 -0.373 16.890 1.00 74.50 90 SER A CA 1
ATOM 624 C C . SER A 1 90 ? -16.832 -1.835 16.497 1.00 74.50 90 SER A C 1
ATOM 626 O O . SER A 1 90 ? -17.767 -2.506 16.062 1.00 74.50 90 SER A O 1
ATOM 628 N N . LEU A 1 91 ? -15.596 -2.317 16.669 1.00 73.12 91 LEU A N 1
ATOM 629 C CA . LEU A 1 91 ? -15.199 -3.688 16.335 1.00 73.12 91 LEU A CA 1
ATOM 630 C C . LEU A 1 91 ? -15.833 -4.705 17.290 1.00 73.12 91 LEU A C 1
ATOM 632 O O . LEU A 1 91 ? -15.864 -4.497 18.504 1.00 73.12 91 LEU A O 1
ATOM 636 N N . GLN A 1 92 ? -16.296 -5.817 16.730 1.00 74.56 92 GLN A N 1
ATOM 637 C CA . GLN A 1 92 ? -16.840 -6.972 17.437 1.00 74.56 92 GLN A CA 1
ATOM 638 C C . GLN A 1 92 ? -16.027 -8.233 17.107 1.00 74.56 92 GLN A C 1
ATOM 640 O O . GLN A 1 92 ? -15.319 -8.301 16.100 1.00 74.56 92 GLN A O 1
ATOM 645 N N . ILE A 1 93 ? -16.093 -9.243 17.979 1.00 74.94 93 ILE A N 1
ATOM 646 C CA . ILE A 1 93 ? -15.436 -10.533 17.727 1.00 74.94 93 ILE A CA 1
ATOM 647 C C . ILE A 1 93 ? -16.042 -11.159 16.468 1.00 74.94 93 ILE A C 1
ATOM 649 O O . ILE A 1 93 ? -17.261 -11.196 16.309 1.00 74.94 93 ILE A O 1
ATOM 653 N N . GLY A 1 94 ? -15.179 -11.652 15.577 1.00 69.25 94 GLY A N 1
ATOM 654 C CA . GLY A 1 94 ? -15.595 -12.203 14.289 1.00 69.25 94 GLY A CA 1
ATOM 655 C C . GLY A 1 94 ? -15.737 -11.165 13.173 1.00 69.25 94 GLY A C 1
ATOM 656 O O . GLY A 1 94 ? -16.009 -11.565 12.040 1.00 69.25 94 GLY A O 1
ATOM 657 N N . ASP A 1 95 ? -15.508 -9.876 13.450 1.00 69.81 95 ASP A N 1
ATOM 658 C CA . ASP A 1 9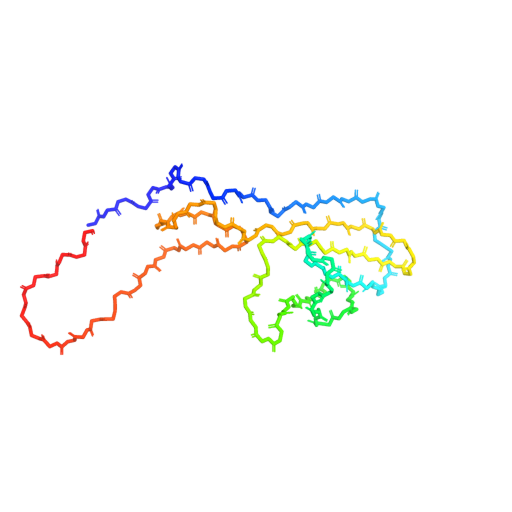5 ? -15.422 -8.846 12.414 1.00 69.81 95 ASP A CA 1
ATOM 659 C C . ASP A 1 95 ? -14.206 -9.079 11.509 1.00 69.81 95 ASP A C 1
ATOM 661 O O . ASP A 1 95 ? -13.096 -9.403 11.954 1.00 69.81 95 ASP A O 1
ATOM 665 N N . VAL A 1 96 ? -14.414 -8.846 10.214 1.00 65.50 96 VAL A N 1
ATOM 666 C CA . VAL A 1 96 ? -13.337 -8.673 9.238 1.00 65.50 96 VAL A CA 1
ATOM 667 C C . VAL A 1 96 ? -13.153 -7.176 9.043 1.00 65.50 96 VAL A C 1
ATOM 669 O O . VAL A 1 96 ? -14.059 -6.510 8.548 1.00 65.50 96 VAL A O 1
ATOM 672 N N . PHE A 1 97 ? -11.999 -6.653 9.447 1.00 67.25 97 PHE A N 1
ATOM 673 C CA . PHE A 1 97 ? -11.719 -5.225 9.483 1.00 67.25 97 PHE A CA 1
ATOM 674 C C . PHE A 1 97 ? -10.461 -4.896 8.679 1.00 67.25 97 PHE A C 1
ATOM 676 O O . PHE A 1 97 ? -9.343 -5.226 9.076 1.00 67.25 97 PHE A O 1
ATOM 683 N N . GLY A 1 98 ? -10.624 -4.236 7.534 1.00 65.38 98 GLY A N 1
ATOM 684 C CA . GLY A 1 98 ? -9.512 -4.034 6.608 1.00 65.38 98 GLY A CA 1
ATOM 685 C C . GLY A 1 98 ? -8.778 -5.347 6.289 1.00 65.38 98 GLY A C 1
ATOM 686 O O . GLY A 1 98 ? -9.409 -6.370 6.025 1.00 65.38 98 GLY A O 1
ATOM 687 N N . ALA A 1 99 ? -7.440 -5.336 6.339 1.00 64.25 99 ALA A N 1
ATOM 688 C CA . ALA A 1 99 ? -6.591 -6.530 6.188 1.00 64.25 99 ALA A CA 1
ATOM 689 C C . ALA A 1 99 ? -6.396 -7.337 7.494 1.00 64.25 99 ALA A C 1
ATOM 691 O O . ALA A 1 99 ? -5.587 -8.266 7.534 1.00 64.25 99 ALA A O 1
ATOM 692 N N . LEU A 1 100 ? -7.098 -6.973 8.571 1.00 58.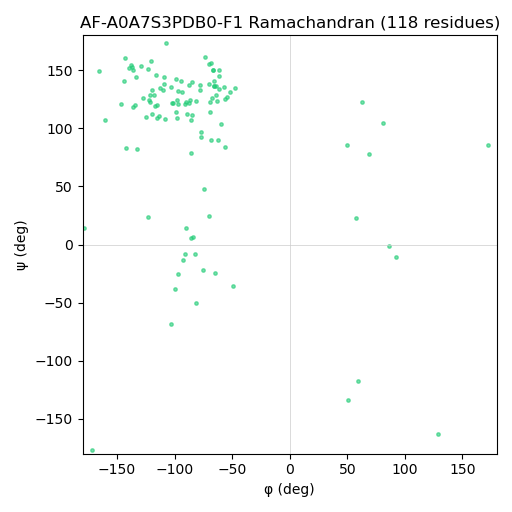88 100 LEU A N 1
ATOM 693 C CA . LEU A 1 100 ? -6.965 -7.553 9.903 1.00 58.88 100 LEU A CA 1
ATOM 694 C C . LEU A 1 100 ? -8.237 -8.331 10.281 1.00 58.88 100 LEU A C 1
ATOM 696 O O . LEU A 1 100 ? -9.360 -7.855 10.131 1.00 58.88 100 LEU A O 1
ATOM 700 N N . ARG A 1 101 ? -8.066 -9.537 10.825 1.00 64.19 101 ARG A N 1
ATOM 701 C CA . ARG A 1 101 ? -9.157 -10.352 11.375 1.00 64.19 101 ARG A CA 1
ATOM 702 C C . ARG A 1 101 ? -8.919 -10.576 12.864 1.00 64.19 101 ARG A C 1
ATOM 704 O O . ARG A 1 101 ? -7.836 -11.020 13.240 1.00 64.19 101 ARG A O 1
ATOM 711 N N . ILE A 1 102 ? -9.923 -10.292 13.695 1.00 60.00 102 ILE A N 1
ATOM 712 C CA . ILE A 1 102 ? -9.869 -10.541 15.142 1.00 60.00 102 ILE A CA 1
ATOM 713 C C . ILE A 1 102 ? -10.577 -11.867 15.428 1.00 60.00 102 ILE A C 1
ATOM 715 O O . ILE A 1 102 ? -11.797 -11.967 15.304 1.00 60.00 102 ILE A O 1
ATOM 719 N N . GLU A 1 103 ? -9.802 -12.894 15.782 1.00 62.88 103 GLU A N 1
ATOM 720 C CA . GLU A 1 103 ? -10.325 -14.252 16.001 1.00 62.88 103 GLU A CA 1
ATOM 721 C C . GLU A 1 103 ? -10.593 -14.582 17.479 1.00 62.88 103 GLU A C 1
ATOM 723 O O . GLU A 1 103 ? -11.460 -15.404 17.757 1.00 62.88 103 GLU A O 1
ATOM 728 N N . SER A 1 104 ? -9.914 -13.930 18.429 1.00 68.00 104 SER A N 1
ATOM 729 C CA . SER A 1 104 ? -10.159 -14.112 19.869 1.00 68.00 104 SER A CA 1
ATOM 730 C C . SER A 1 104 ? -9.514 -13.005 20.706 1.00 68.00 104 SER A 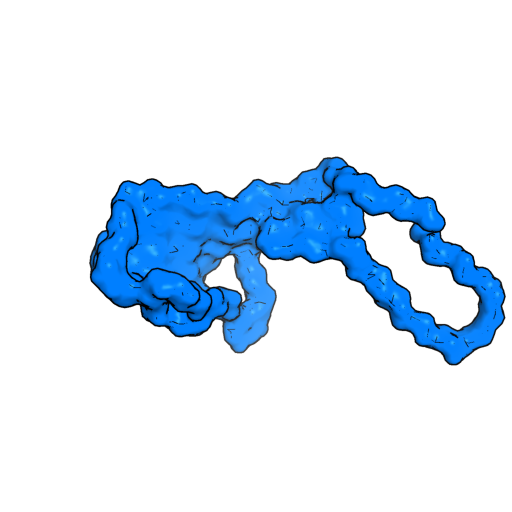C 1
ATOM 732 O O . SER A 1 104 ? -8.436 -12.524 20.355 1.00 68.00 104 SER A O 1
ATOM 734 N N . LEU A 1 105 ? -10.118 -12.666 21.848 1.00 53.56 105 LEU A N 1
ATOM 735 C CA . LEU A 1 105 ? -9.472 -11.922 22.934 1.00 53.56 105 LEU A CA 1
ATOM 736 C C . LEU A 1 105 ? -9.111 -12.929 24.032 1.00 53.56 105 LEU A C 1
ATOM 738 O O . LEU A 1 105 ? -9.990 -13.635 24.516 1.00 53.56 105 LEU A O 1
ATOM 742 N N . SER A 1 106 ? -7.832 -13.037 24.393 1.00 55.56 106 SER A N 1
ATOM 743 C CA . SER A 1 106 ? -7.419 -13.849 25.541 1.00 55.56 106 SER A CA 1
ATOM 744 C C . SER A 1 106 ? -7.635 -13.057 26.825 1.00 55.56 106 SER A C 1
ATOM 746 O O . SER A 1 106 ? -7.069 -11.969 26.974 1.00 55.56 106 SER A O 1
ATOM 748 N N . CYS A 1 107 ? -8.404 -13.609 27.755 1.00 50.97 107 CYS A N 1
ATOM 749 C CA . CYS A 1 107 ? -8.395 -13.182 29.146 1.00 50.97 107 CYS A CA 1
ATOM 750 C C . CYS A 1 107 ? -6.995 -13.478 29.699 1.00 50.97 107 CYS A C 1
ATOM 752 O O . CYS A 1 107 ? -6.475 -14.576 29.500 1.00 50.97 107 CYS A O 1
ATOM 754 N N . VAL A 1 108 ? -6.348 -12.497 30.324 1.00 51.03 108 VAL A N 1
ATOM 755 C CA . VAL A 1 108 ? -5.239 -12.807 31.228 1.00 51.03 108 VAL A CA 1
ATOM 756 C C . VAL A 1 108 ? -5.919 -13.093 32.553 1.00 51.03 108 VAL A C 1
ATOM 758 O O . VAL A 1 108 ? -6.463 -12.167 33.156 1.00 51.03 108 VAL A O 1
ATOM 761 N N . ASP A 1 109 ? -5.952 -14.362 32.942 1.00 48.19 109 ASP A N 1
ATOM 762 C CA . ASP A 1 109 ? -6.346 -14.764 34.285 1.00 48.19 109 ASP A CA 1
ATOM 763 C C . ASP A 1 109 ? -5.355 -14.096 35.240 1.00 48.19 109 ASP A C 1
ATOM 765 O O . ASP A 1 109 ? -4.179 -14.460 35.317 1.00 48.19 109 ASP A O 1
ATOM 769 N N . ASN A 1 110 ? -5.792 -13.032 35.910 1.00 49.09 110 ASN A N 1
ATOM 770 C CA . ASN A 1 110 ? -5.145 -12.657 37.151 1.00 49.09 110 ASN A CA 1
ATOM 771 C C . ASN A 1 110 ? -5.686 -13.655 38.165 1.00 49.09 110 ASN A C 1
ATOM 773 O O . ASN A 1 110 ? -6.772 -13.446 38.699 1.00 49.09 110 ASN A O 1
ATOM 777 N N . ASP A 1 111 ? -4.952 -14.754 38.340 1.00 53.41 111 ASP A N 1
ATOM 778 C CA . ASP A 1 111 ? -5.128 -15.701 39.436 1.00 53.41 111 ASP A CA 1
ATOM 779 C C . ASP A 1 111 ? -5.011 -14.940 40.768 1.00 53.41 111 ASP A C 1
ATOM 781 O O . ASP A 1 111 ? -3.935 -14.862 41.353 1.00 53.41 111 ASP A O 1
ATOM 785 N N . ASP A 1 112 ? -6.107 -14.338 41.215 1.00 55.41 112 ASP A N 1
ATOM 786 C CA . ASP A 1 112 ? -6.337 -13.901 42.587 1.00 55.41 112 ASP A CA 1
ATOM 787 C C . ASP A 1 112 ? -7.814 -14.182 42.895 1.00 55.41 112 ASP A C 1
ATOM 789 O O . ASP A 1 112 ? -8.683 -13.321 42.774 1.00 55.41 112 ASP A O 1
ATOM 793 N N . ASP A 1 113 ? -8.027 -15.442 43.272 1.00 59.12 113 ASP A N 1
ATOM 794 C CA . ASP A 1 113 ? -9.081 -15.971 44.132 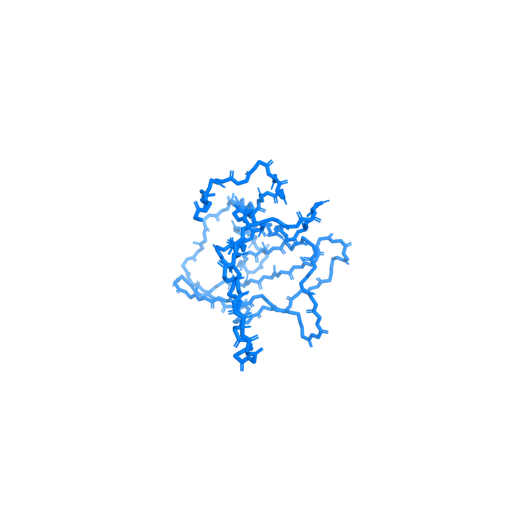1.00 59.12 113 ASP A CA 1
ATOM 795 C C . ASP A 1 113 ? -10.562 -15.857 43.697 1.00 59.12 113 ASP A C 1
ATOM 797 O O . ASP A 1 113 ? -11.164 -14.789 43.604 1.00 59.12 113 ASP A O 1
ATOM 801 N N . ASP A 1 114 ? -11.148 -17.057 43.634 1.00 57.16 114 ASP A N 1
ATOM 802 C CA . ASP A 1 114 ? -12.549 -17.419 43.862 1.00 57.16 114 ASP A CA 1
ATOM 803 C C . ASP A 1 114 ? -13.572 -17.198 42.729 1.00 57.16 114 ASP A C 1
ATOM 805 O O . ASP A 1 114 ? -14.102 -16.113 42.504 1.00 57.16 114 ASP A O 1
ATOM 809 N N . ASP A 1 115 ? -13.915 -18.340 42.117 1.00 59.59 115 ASP A N 1
ATOM 810 C CA . ASP A 1 115 ? -15.268 -18.769 41.747 1.00 59.59 115 ASP A CA 1
ATOM 811 C C . ASP A 1 115 ? -16.139 -17.757 40.981 1.00 59.59 115 ASP A C 1
ATOM 813 O O . ASP A 1 115 ? -16.973 -17.063 41.555 1.00 59.59 115 ASP A O 1
ATOM 817 N N . ASP A 1 116 ? -15.986 -17.733 39.656 1.00 51.84 116 ASP A N 1
ATOM 818 C CA . ASP A 1 116 ? -17.069 -17.956 38.682 1.00 51.84 116 ASP A CA 1
ATOM 819 C C . ASP A 1 116 ? -16.521 -17.647 37.279 1.00 51.84 116 ASP A C 1
ATOM 821 O O . ASP A 1 116 ? -16.639 -16.542 36.743 1.00 51.84 116 ASP A O 1
ATOM 825 N N . ASP A 1 117 ? -15.891 -18.667 36.688 1.00 53.91 117 ASP A N 1
ATOM 826 C CA . ASP A 1 117 ? -15.547 -18.716 35.269 1.00 53.91 117 ASP A CA 1
ATOM 827 C C . ASP A 1 117 ? -16.829 -18.674 34.427 1.00 53.91 117 ASP A C 1
ATOM 829 O O . ASP A 1 117 ? -17.393 -19.709 34.070 1.00 53.91 117 ASP A O 1
ATOM 833 N N . ASP A 1 118 ? -17.286 -17.478 34.066 1.00 47.81 118 ASP A N 1
ATOM 834 C CA . ASP A 1 118 ? -18.222 -17.318 32.956 1.00 47.81 118 ASP A CA 1
ATOM 835 C C . ASP A 1 118 ? -17.751 -16.186 32.037 1.00 47.81 118 ASP A C 1
ATOM 837 O O . ASP A 1 118 ? -18.186 -15.034 32.082 1.00 47.81 118 ASP A O 1
ATOM 841 N N . CYS A 1 119 ? -16.814 -16.551 31.160 1.00 46.97 119 CYS A N 1
ATOM 842 C CA . CYS A 1 119 ? -16.597 -15.842 29.908 1.00 46.97 119 CYS A CA 1
ATOM 843 C C . CYS A 1 119 ? -17.819 -16.086 29.000 1.00 46.97 119 CYS A C 1
ATOM 845 O O . 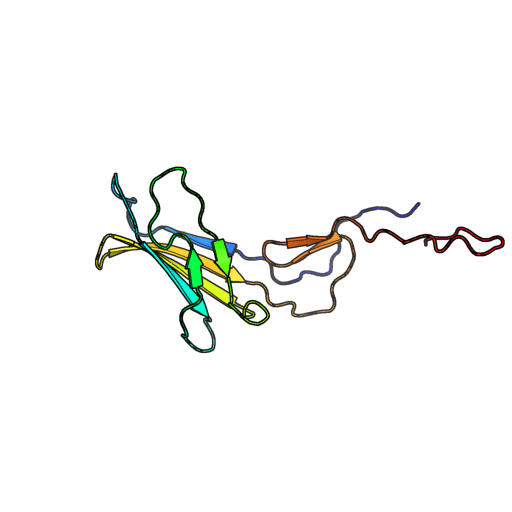CYS A 1 119 ? -17.849 -17.074 28.254 1.00 46.97 119 CYS A O 1
ATOM 847 N N . VAL A 1 120 ? -18.836 -15.218 29.089 1.00 43.91 120 VAL A N 1
ATOM 848 C CA . VAL A 1 120 ? -19.994 -15.183 28.169 1.00 43.91 120 VAL A CA 1
ATOM 849 C C . VAL A 1 120 ? -19.777 -14.187 27.042 1.00 43.91 120 VAL A C 1
ATOM 851 O O . VAL A 1 120 ? -19.459 -13.015 27.344 1.00 43.91 120 VAL A O 1
#

Solvent-accessible surface area (backbone atoms only — not comparable to full-atom values): 7544 Å² total; per-residue (Å²): 133,79,81,90,57,73,50,89,63,79,26,58,71,43,71,45,74,48,80,71,46,84,78,70,94,57,74,30,39,50,49,35,24,30,69,87,80,69,44,76,42,49,47,51,59,35,61,43,44,90,92,62,81,66,44,81,47,50,103,84,57,78,78,62,47,35,33,38,33,36,37,24,53,90,92,46,67,23,33,40,36,36,42,28,60,44,70,85,58,88,90,54,80,44,27,55,43,28,97,46,71,49,87,78,84,81,81,77,82,75,89,72,81,81,91,78,95,70,87,123

Organism: NCBI:txid265554

Sequence (120 aa):
GGDCSASTNNQGSEATCSDGIPIPDGEVTVMCLDTASLVNIETTPSTVSQGDQFVVSNSGGSLPNKIICTIRSGATVHQTTVIDVSAEVSLQIGDVFGALRIESLSCVDNDDDDDDDDCV